Protein AF-A0A2V2PNU3-F1 (afdb_monomer_lite)

pLDDT: mean 89.04, std 15.09, range [39.25, 98.38]

Radius of gyration: 15.19 Å; chains: 1; bounding box: 38×36×45 Å

Foldseek 3Di:
DVVLLVVCVVDQAQQAPLSLLVSLLVVLVVLLPVCVVVLVVVVVLVVCCVVPVVSVVVCVVVLVSLLVSQQVNCVNNVFPDDSVLSVQLSVLSVVVNVVSNVVDPVSCVVQVVVPSSCNSVVSCCVSGPPDPPD

Sequence (134 aa):
YAALTARAAAGPGPADRAELAALFRTLLANVAGPGRPRLLAYLELQAEAARRPWLSALLDPMASGDFAGFEAAQWSAGLPVTRQRAAAVTLALHAAIPHLLADGPETLAAAGLDDLDRFVRDLLDAVYPTGTTD

Structure (mmCIF, N/CA/C/O backbone):
data_AF-A0A2V2PNU3-F1
#
_entry.id   AF-A0A2V2PNU3-F1
#
loop_
_atom_site.group_PDB
_atom_site.id
_atom_site.type_symbol
_atom_site.label_atom_id
_atom_site.label_alt_id
_atom_site.label_comp_id
_atom_site.label_asym_id
_atom_site.label_entity_id
_atom_site.label_seq_id
_atom_site.pdbx_PDB_ins_code
_atom_site.Cartn_x
_atom_site.Cartn_y
_atom_site.Cartn_z
_atom_site.occupancy
_atom_site.B_iso_or_equiv
_atom_site.auth_seq_id
_atom_site.auth_comp_id
_atom_site.auth_asym_id
_atom_site.auth_atom_id
_atom_site.pdbx_PDB_model_num
ATOM 1 N N . TYR A 1 1 ? 0.877 5.004 -7.470 1.00 47.84 1 TYR A N 1
ATOM 2 C CA . TYR A 1 1 ? 1.368 5.566 -6.210 1.00 47.84 1 TYR A CA 1
ATOM 3 C C . TYR A 1 1 ? 1.232 7.060 -6.299 1.00 47.84 1 TYR A C 1
ATOM 5 O O . TYR A 1 1 ? 0.072 7.389 -6.457 1.00 47.84 1 TYR A O 1
ATOM 13 N N . ALA A 1 2 ? 2.256 7.913 -6.396 1.00 44.00 2 ALA A N 1
ATOM 14 C CA . ALA A 1 2 ? 2.118 9.386 -6.318 1.00 44.00 2 ALA A CA 1
ATOM 15 C C . ALA A 1 2 ? 0.813 10.027 -6.863 1.00 44.00 2 ALA A C 1
ATOM 17 O O . ALA A 1 2 ? 0.163 10.751 -6.133 1.00 44.00 2 ALA A O 1
ATOM 18 N N . ALA A 1 3 ? 0.367 9.752 -8.099 1.00 40.97 3 ALA A N 1
ATOM 19 C CA . ALA A 1 3 ? -0.883 10.329 -8.635 1.00 40.97 3 ALA A CA 1
ATOM 20 C C . ALA A 1 3 ? -2.186 9.703 -8.076 1.00 40.97 3 ALA A C 1
ATOM 22 O O . ALA A 1 3 ? -3.201 10.380 -7.958 1.00 40.97 3 ALA A O 1
ATOM 23 N N . LEU A 1 4 ? -2.167 8.414 -7.726 1.00 45.56 4 LEU A N 1
ATOM 24 C CA . LEU A 1 4 ? -3.275 7.705 -7.068 1.00 45.56 4 LEU A CA 1
ATOM 25 C C . LEU A 1 4 ? -3.317 8.011 -5.561 1.00 45.56 4 LEU A C 1
ATOM 27 O O . LEU A 1 4 ? -4.405 8.195 -5.031 1.00 45.56 4 LEU A O 1
ATOM 31 N N . THR A 1 5 ? -2.161 8.141 -4.896 1.00 52.44 5 THR A N 1
ATOM 32 C CA . THR A 1 5 ? -2.058 8.644 -3.516 1.00 52.44 5 THR A CA 1
ATOM 33 C C . THR A 1 5 ? -2.410 10.126 -3.443 1.00 52.44 5 THR A C 1
ATOM 35 O O . THR A 1 5 ? -3.165 10.507 -2.563 1.00 52.44 5 THR A O 1
ATOM 38 N N . ALA A 1 6 ? -1.996 10.952 -4.409 1.00 48.19 6 ALA A N 1
ATOM 39 C CA . ALA A 1 6 ? -2.416 12.353 -4.496 1.00 48.19 6 ALA A CA 1
ATOM 40 C C . ALA A 1 6 ? -3.922 12.499 -4.751 1.00 48.19 6 ALA A C 1
ATOM 42 O O . ALA A 1 6 ? -4.542 13.412 -4.224 1.00 48.19 6 ALA A O 1
ATOM 43 N N . ARG A 1 7 ? -4.536 11.597 -5.526 1.00 46.31 7 ARG A N 1
ATOM 44 C CA . ARG A 1 7 ? -5.986 11.605 -5.768 1.00 46.31 7 ARG A CA 1
ATOM 45 C C .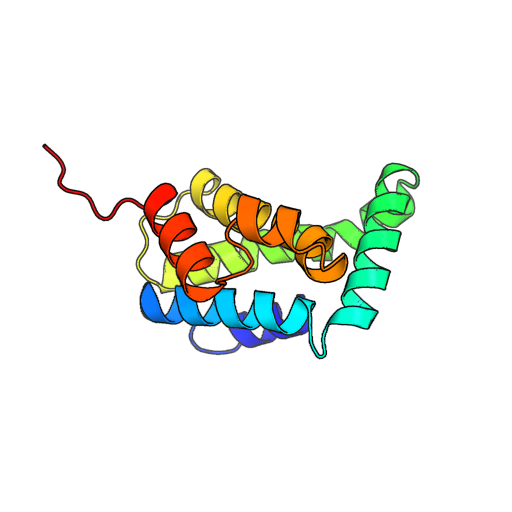 ARG A 1 7 ? -6.788 11.063 -4.581 1.00 46.31 7 ARG A C 1
ATOM 47 O O . ARG A 1 7 ? -7.853 11.599 -4.306 1.00 46.31 7 ARG A O 1
ATOM 54 N N . ALA A 1 8 ? -6.258 10.080 -3.851 1.00 48.44 8 ALA A N 1
ATOM 55 C CA . ALA A 1 8 ? -6.791 9.667 -2.550 1.00 48.44 8 ALA A CA 1
ATOM 56 C C . ALA A 1 8 ? -6.625 10.765 -1.479 1.00 48.44 8 ALA A C 1
AT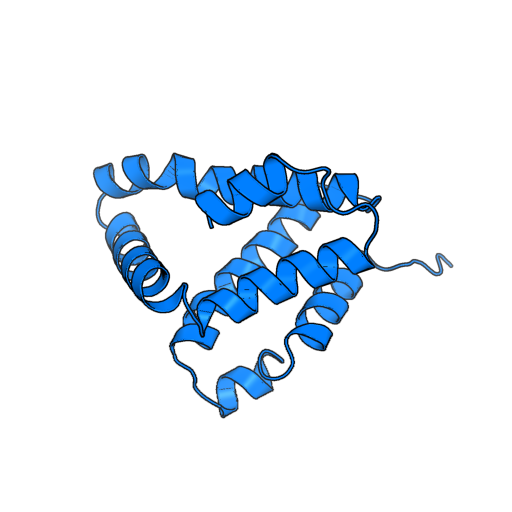OM 58 O O . ALA A 1 8 ? -7.487 10.908 -0.625 1.00 48.44 8 ALA A O 1
ATOM 59 N N . ALA A 1 9 ? -5.565 11.576 -1.561 1.00 48.16 9 ALA A N 1
ATOM 60 C CA . ALA A 1 9 ? -5.344 12.737 -0.698 1.00 48.16 9 ALA A CA 1
ATOM 61 C C . ALA A 1 9 ? -6.172 13.977 -1.099 1.00 48.16 9 ALA A C 1
ATOM 63 O O . ALA A 1 9 ? -6.335 14.882 -0.286 1.00 48.16 9 ALA A O 1
ATOM 64 N N . ALA A 1 10 ? -6.665 14.047 -2.343 1.00 48.91 10 ALA A N 1
ATOM 65 C CA . ALA A 1 10 ? -7.449 15.172 -2.862 1.00 48.91 10 ALA A CA 1
ATOM 66 C C . ALA A 1 10 ? -8.973 14.979 -2.743 1.00 48.91 10 ALA A C 1
ATOM 68 O O . ALA A 1 10 ? -9.717 15.955 -2.827 1.00 48.91 10 ALA A O 1
ATOM 69 N N . GLY A 1 11 ? -9.446 13.740 -2.580 1.00 58.47 11 GLY A N 1
ATOM 70 C CA . GLY A 1 11 ? -10.824 13.448 -2.180 1.00 58.47 11 GLY A CA 1
ATOM 71 C C . GLY A 1 11 ? -10.971 13.422 -0.655 1.00 58.47 11 GLY A C 1
ATOM 72 O O . GLY A 1 11 ? -9.962 13.423 0.052 1.00 58.47 11 GLY A O 1
ATOM 73 N N . PRO A 1 12 ? -12.203 13.375 -0.117 1.00 65.12 12 PRO A N 1
ATOM 74 C CA . PRO A 1 12 ? -12.376 12.922 1.256 1.00 65.12 12 PRO A CA 1
ATOM 75 C C . PRO A 1 12 ? -11.729 11.533 1.370 1.00 65.12 12 PRO A C 1
ATOM 77 O O . PRO A 1 12 ? -11.994 10.659 0.542 1.00 65.12 12 PRO A O 1
ATOM 80 N N . GLY A 1 13 ? -10.814 11.368 2.330 1.00 79.19 13 GLY A N 1
ATOM 81 C CA . GLY A 1 13 ? -10.208 10.068 2.623 1.00 79.19 13 GLY A CA 1
ATOM 82 C C . GLY A 1 13 ? -11.282 9.025 2.961 1.00 79.19 13 GLY A C 1
ATOM 83 O O . GLY A 1 13 ? -12.434 9.400 3.190 1.00 79.19 13 GLY A O 1
ATOM 84 N N . PRO A 1 14 ? -10.936 7.727 2.994 1.00 91.38 14 PRO A N 1
ATOM 85 C CA . PRO A 1 14 ? -11.901 6.682 3.328 1.00 91.38 14 PRO A CA 1
ATOM 86 C C . PRO A 1 14 ? -12.583 7.001 4.660 1.00 91.38 14 PRO A C 1
ATOM 88 O O . PRO A 1 14 ? -11.893 7.326 5.631 1.00 91.38 14 PRO A O 1
ATOM 91 N N . ALA A 1 15 ? -13.914 6.940 4.676 1.00 92.06 15 ALA A N 1
ATOM 92 C CA . ALA A 1 15 ? -14.738 7.286 5.832 1.00 92.06 15 ALA A CA 1
ATOM 93 C C . ALA A 1 15 ? -14.734 6.188 6.903 1.00 92.06 15 ALA A C 1
ATOM 95 O O . ALA A 1 15 ? -15.013 6.450 8.072 1.00 92.06 15 ALA A O 1
ATOM 96 N N . ASP A 1 16 ? -14.416 4.957 6.504 1.00 94.62 16 ASP A N 1
ATOM 97 C CA . ASP A 1 16 ? -14.360 3.805 7.386 1.00 94.62 16 ASP A CA 1
ATOM 98 C C . ASP A 1 16 ? -13.338 2.755 6.915 1.00 94.62 16 ASP A C 1
ATOM 100 O O . ASP A 1 16 ? -12.651 2.883 5.893 1.00 94.62 16 ASP A O 1
ATOM 104 N N . ARG A 1 17 ? -13.235 1.681 7.699 1.00 95.62 17 ARG A N 1
ATOM 105 C CA . ARG A 1 17 ? -12.350 0.542 7.439 1.00 95.62 17 ARG A CA 1
ATOM 106 C C . ARG A 1 17 ? -12.653 -0.168 6.114 1.00 95.62 17 ARG A C 1
ATOM 108 O O . ARG A 1 17 ? -11.724 -0.678 5.489 1.00 95.62 17 ARG A O 1
ATOM 115 N N . ALA A 1 18 ? -13.915 -0.238 5.693 1.00 95.56 18 ALA A N 1
ATOM 116 C CA . ALA A 1 18 ? -14.306 -0.929 4.467 1.00 95.56 18 ALA A CA 1
ATOM 117 C C . ALA A 1 18 ? -13.903 -0.117 3.230 1.00 95.56 18 ALA A C 1
ATOM 119 O O . ALA A 1 18 ? -13.335 -0.673 2.287 1.00 95.56 18 ALA A O 1
ATOM 120 N N . GLU A 1 19 ? -14.106 1.199 3.258 1.00 95.25 19 GLU A N 1
ATOM 121 C CA . GLU A 1 19 ? -13.635 2.103 2.208 1.00 95.25 19 GLU A CA 1
ATOM 122 C C . GLU A 1 19 ? -12.106 2.126 2.116 1.00 95.25 19 GLU A C 1
ATOM 124 O O . GLU A 1 19 ? -11.548 2.127 1.015 1.00 95.25 19 GLU A O 1
ATOM 129 N N . LEU A 1 20 ? -11.407 2.067 3.255 1.00 96.19 20 LEU A N 1
ATOM 130 C CA . LEU A 1 20 ? -9.950 1.934 3.276 1.00 96.19 20 LEU A CA 1
ATOM 131 C C . LEU A 1 20 ? -9.497 0.618 2.631 1.00 96.19 20 LEU A C 1
ATOM 133 O O . LEU A 1 20 ? -8.560 0.609 1.826 1.00 96.19 20 LEU A O 1
ATOM 137 N N . ALA A 1 21 ? -10.170 -0.489 2.950 1.00 97.06 21 ALA A N 1
ATOM 138 C CA . ALA A 1 21 ? -9.869 -1.778 2.345 1.00 97.06 21 ALA A CA 1
ATOM 139 C C . ALA A 1 21 ? -10.092 -1.748 0.821 1.00 97.06 21 ALA A C 1
ATOM 141 O O . ALA A 1 21 ? -9.238 -2.201 0.055 1.00 97.06 21 ALA A O 1
ATOM 142 N N . ALA A 1 22 ? -11.189 -1.137 0.365 1.00 95.94 22 ALA A N 1
ATOM 143 C CA . ALA A 1 22 ? -11.482 -0.960 -1.056 1.00 95.94 22 ALA A CA 1
ATOM 144 C C . ALA A 1 22 ? -10.431 -0.088 -1.769 1.00 95.94 22 ALA A C 1
ATOM 146 O O . ALA A 1 22 ? -10.023 -0.402 -2.897 1.00 95.94 22 ALA A O 1
ATOM 147 N N . LEU A 1 23 ? -9.948 0.970 -1.108 1.00 94.56 23 LEU A N 1
ATOM 148 C CA . LEU A 1 23 ? -8.860 1.810 -1.606 1.00 94.56 23 LEU A CA 1
ATOM 149 C C . LEU A 1 23 ? -7.585 0.984 -1.817 1.00 94.56 23 LEU A C 1
ATOM 151 O O . LEU A 1 23 ? -7.041 0.972 -2.924 1.00 94.56 23 LEU A O 1
ATOM 155 N N . PHE A 1 24 ? -7.121 0.260 -0.796 1.00 95.94 24 PHE A N 1
ATOM 156 C CA . PHE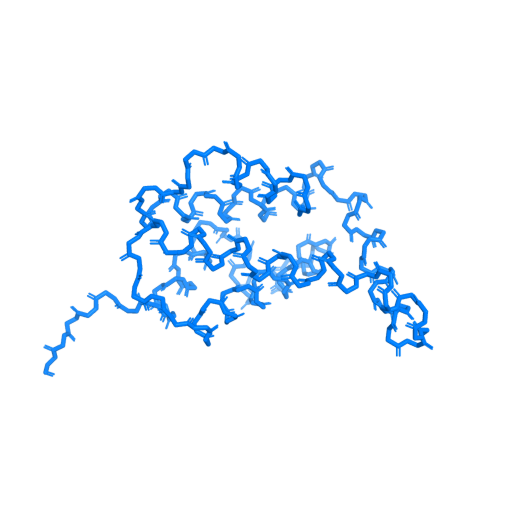 A 1 24 ? -5.905 -0.553 -0.902 1.00 95.94 24 PHE A CA 1
ATOM 157 C C . PHE A 1 24 ? -6.042 -1.681 -1.927 1.00 95.94 24 PHE A C 1
ATOM 159 O O . PHE A 1 24 ? -5.144 -1.860 -2.753 1.00 95.94 24 PHE A O 1
ATOM 166 N N . ARG A 1 25 ? -7.189 -2.365 -1.974 1.00 95.75 25 ARG A N 1
ATOM 167 C CA . ARG A 1 25 ? -7.480 -3.381 -2.997 1.00 95.75 25 ARG A CA 1
ATOM 168 C C . ARG A 1 25 ? -7.403 -2.800 -4.410 1.00 95.75 25 ARG A C 1
ATOM 170 O O . ARG A 1 25 ? -6.800 -3.408 -5.293 1.00 95.75 25 ARG A O 1
ATOM 177 N N . THR A 1 26 ? -7.946 -1.602 -4.629 1.00 93.88 26 THR A N 1
ATOM 178 C CA . THR A 1 26 ? -7.875 -0.911 -5.930 1.00 93.88 26 THR A CA 1
ATOM 179 C C . THR A 1 26 ? -6.436 -0.561 -6.312 1.00 93.88 26 THR A C 1
ATOM 181 O O . THR A 1 26 ? -6.041 -0.722 -7.471 1.00 93.88 26 THR A O 1
ATOM 184 N N . LEU A 1 27 ? -5.626 -0.110 -5.349 1.00 92.62 27 LEU A N 1
ATOM 185 C CA . LEU A 1 27 ? -4.211 0.186 -5.585 1.00 92.62 27 LEU A CA 1
ATOM 186 C C . LEU A 1 27 ? -3.429 -1.067 -5.988 1.00 92.62 27 LEU A C 1
ATOM 188 O O . LEU A 1 27 ? -2.669 -0.997 -6.957 1.00 92.62 27 LEU A O 1
ATOM 192 N N . LEU A 1 28 ? -3.649 -2.192 -5.299 1.00 94.81 28 LEU A N 1
ATOM 193 C CA . LEU A 1 28 ? -3.014 -3.478 -5.603 1.00 94.81 28 LEU A CA 1
ATOM 194 C C . LEU A 1 28 ? -3.473 -4.038 -6.956 1.00 94.81 28 LEU A C 1
ATOM 196 O O . LEU A 1 28 ? -2.640 -4.433 -7.765 1.00 94.81 28 LEU A O 1
ATOM 200 N N . ALA A 1 29 ? -4.768 -3.980 -7.276 1.00 92.88 29 ALA A N 1
ATOM 201 C CA . ALA A 1 29 ? -5.277 -4.417 -8.580 1.00 92.88 29 ALA A CA 1
ATOM 202 C C . ALA A 1 29 ? -4.669 -3.607 -9.742 1.00 92.88 29 ALA A C 1
ATOM 204 O O . ALA A 1 29 ? -4.361 -4.140 -10.810 1.00 92.88 29 ALA A O 1
ATOM 205 N N . ASN A 1 30 ? -4.418 -2.313 -9.525 1.00 91.94 30 ASN A N 1
ATOM 206 C CA . ASN A 1 30 ? -3.748 -1.472 -10.512 1.00 91.94 30 ASN A CA 1
ATOM 207 C C . ASN A 1 30 ? -2.268 -1.854 -10.731 1.00 91.94 30 ASN A C 1
ATOM 209 O O . ASN A 1 30 ? -1.710 -1.479 -11.763 1.00 91.94 30 ASN A O 1
ATOM 213 N N . VAL A 1 31 ? -1.629 -2.590 -9.808 1.00 91.25 31 VAL A N 1
ATOM 214 C CA . VAL A 1 31 ? -0.251 -3.091 -9.971 1.00 91.25 31 VAL A CA 1
ATOM 215 C C . VAL A 1 31 ? -0.160 -4.080 -11.127 1.00 91.25 31 VAL A C 1
ATOM 217 O O . VAL A 1 31 ? 0.689 -3.913 -12.001 1.00 91.25 31 VAL A O 1
ATOM 220 N N . ALA A 1 32 ? -1.055 -5.068 -11.151 1.00 78.62 32 ALA A N 1
ATOM 221 C CA . ALA A 1 32 ? -1.114 -6.079 -12.205 1.00 78.62 32 ALA A CA 1
ATOM 222 C C . ALA A 1 32 ? -1.764 -5.551 -13.501 1.00 78.62 32 ALA A C 1
ATOM 224 O O . ALA A 1 32 ? -1.523 -6.089 -14.578 1.00 78.62 32 ALA A O 1
ATOM 225 N N . GLY A 1 33 ? -2.561 -4.481 -13.404 1.00 85.31 33 GLY A N 1
ATOM 226 C CA . GLY A 1 33 ? -3.268 -3.863 -14.524 1.00 85.31 33 GLY A CA 1
ATOM 227 C C . GLY A 1 33 ? -2.564 -2.626 -15.121 1.00 85.31 33 GLY A C 1
ATOM 228 O O . GLY A 1 33 ? -1.374 -2.675 -15.444 1.00 85.31 33 GLY A O 1
ATOM 229 N N . PRO A 1 34 ? -3.270 -1.486 -15.286 1.00 87.44 34 PRO A N 1
ATOM 230 C CA . PRO A 1 34 ? -2.751 -0.311 -16.003 1.00 87.44 34 PRO A CA 1
ATOM 231 C C . PRO A 1 34 ? -1.474 0.310 -15.417 1.00 87.44 34 PRO A C 1
ATOM 233 O O . PRO A 1 34 ? -0.735 1.004 -16.114 1.00 87.44 34 PRO A O 1
ATOM 236 N N . GLY A 1 35 ? -1.201 0.092 -14.129 1.00 88.56 35 GLY A N 1
ATOM 237 C CA . GLY A 1 35 ? -0.022 0.613 -13.446 1.00 88.56 35 GLY A CA 1
ATOM 238 C C . GLY A 1 35 ? 1.267 -0.167 -13.706 1.00 88.56 35 GLY A C 1
ATOM 239 O O . GLY A 1 35 ? 2.335 0.359 -13.370 1.00 88.56 35 GLY A O 1
ATOM 240 N N . ARG A 1 36 ? 1.189 -1.367 -14.300 1.00 92.75 36 ARG A N 1
ATOM 241 C CA . ARG A 1 36 ? 2.308 -2.312 -14.442 1.00 92.75 36 ARG A CA 1
ATOM 242 C C . ARG A 1 36 ? 3.585 -1.685 -15.026 1.00 92.75 36 ARG A C 1
ATOM 244 O O . ARG A 1 36 ? 4.615 -1.774 -14.358 1.00 92.75 36 ARG A O 1
ATOM 251 N N . PRO A 1 37 ? 3.571 -0.988 -16.186 1.00 94.69 37 PRO A N 1
ATOM 252 C CA . PRO A 1 37 ? 4.807 -0.456 -16.774 1.00 94.69 37 PRO A CA 1
ATOM 253 C C . PRO A 1 37 ? 5.513 0.560 -15.869 1.00 94.69 37 PRO A C 1
ATOM 255 O O . PRO A 1 37 ? 6.726 0.509 -15.679 1.00 94.69 37 PRO A O 1
ATOM 258 N N . ARG A 1 38 ? 4.739 1.462 -15.251 1.00 91.56 38 ARG A N 1
ATOM 259 C CA . ARG A 1 38 ? 5.265 2.492 -14.345 1.00 91.56 38 ARG A CA 1
ATOM 260 C C . ARG A 1 38 ? 5.860 1.877 -13.078 1.00 91.56 38 ARG A C 1
ATOM 262 O O . ARG A 1 38 ? 6.824 2.411 -12.541 1.00 91.56 38 ARG A O 1
ATOM 269 N N . LEU A 1 39 ? 5.263 0.801 -12.570 1.00 91.81 39 LEU A N 1
ATOM 270 C CA . LEU A 1 39 ? 5.717 0.157 -11.339 1.00 91.81 39 LEU A CA 1
ATOM 271 C C . LEU A 1 39 ? 6.949 -0.715 -11.545 1.00 91.81 39 LEU A C 1
ATOM 273 O O . LEU A 1 39 ? 7.820 -0.692 -10.685 1.00 91.81 39 LEU A O 1
ATOM 277 N N . LEU A 1 40 ? 7.073 -1.380 -12.694 1.00 95.31 40 LEU A N 1
ATOM 278 C CA . LEU A 1 40 ? 8.326 -2.030 -13.082 1.00 95.31 40 LEU A CA 1
ATOM 279 C C . LEU A 1 40 ? 9.468 -1.010 -13.145 1.00 95.31 40 LEU A C 1
ATOM 281 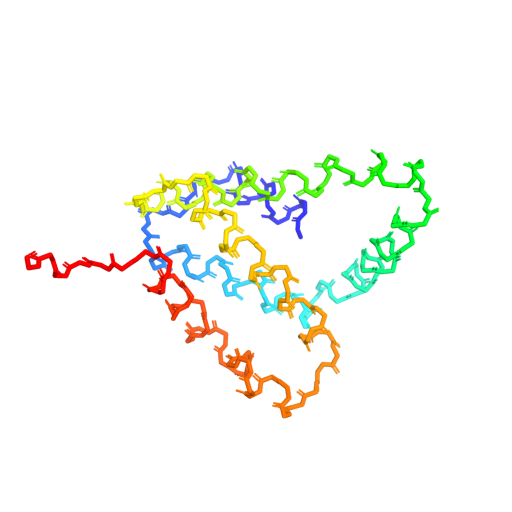O O . LEU A 1 40 ? 10.487 -1.196 -12.490 1.00 95.31 40 LEU A O 1
ATOM 285 N N . ALA A 1 41 ? 9.262 0.121 -13.828 1.00 95.06 41 ALA A N 1
ATOM 286 C CA . ALA A 1 41 ? 10.264 1.186 -13.874 1.00 95.06 41 ALA A CA 1
ATOM 287 C C . ALA A 1 41 ? 10.621 1.717 -12.474 1.00 95.06 41 ALA A C 1
ATOM 289 O O . ALA A 1 41 ? 11.789 1.952 -12.176 1.00 95.06 41 ALA A O 1
ATOM 290 N N . TYR A 1 42 ? 9.627 1.886 -11.598 1.00 92.00 42 TYR A N 1
ATOM 291 C CA . TYR A 1 42 ? 9.867 2.324 -10.224 1.00 92.00 42 TYR A CA 1
ATOM 292 C C . TYR A 1 42 ? 10.669 1.302 -9.404 1.00 92.00 42 TYR A C 1
ATOM 294 O O . TYR A 1 42 ? 11.545 1.715 -8.649 1.00 92.00 42 TYR A O 1
ATOM 302 N N . LEU A 1 43 ? 10.418 -0.004 -9.564 1.00 93.81 43 LEU A N 1
ATOM 303 C CA . LEU A 1 43 ? 11.191 -1.051 -8.886 1.00 93.81 43 LEU A CA 1
ATOM 304 C C . LEU A 1 43 ? 12.657 -1.060 -9.323 1.00 93.81 43 LEU A C 1
ATOM 306 O O . LEU A 1 43 ? 13.536 -1.130 -8.468 1.00 93.81 43 LEU A O 1
ATOM 310 N N . GLU A 1 44 ? 12.927 -0.924 -10.622 1.00 96.31 44 GLU A N 1
ATOM 311 C CA . GLU A 1 44 ? 14.302 -0.830 -11.131 1.00 96.31 44 GLU A CA 1
ATOM 312 C C . GLU A 1 44 ? 15.023 0.405 -10.570 1.00 96.31 44 GLU A C 1
ATOM 314 O O . GLU A 1 44 ? 16.163 0.325 -10.109 1.00 96.31 44 GLU A O 1
ATOM 319 N N . LEU A 1 45 ? 14.336 1.554 -10.536 1.00 96.19 45 LEU A N 1
ATOM 320 C CA . LEU A 1 45 ? 14.879 2.782 -9.953 1.00 96.19 45 LEU A CA 1
ATOM 321 C C . LEU A 1 45 ? 15.145 2.640 -8.448 1.00 96.19 45 LEU A C 1
ATOM 323 O O . LEU A 1 45 ? 16.185 3.095 -7.980 1.00 96.19 45 LEU A O 1
ATOM 327 N N . GLN A 1 46 ? 14.246 1.999 -7.698 1.00 93.56 46 GLN A N 1
ATOM 328 C CA . GLN A 1 46 ? 14.428 1.724 -6.268 1.00 93.56 46 GLN A CA 1
ATOM 329 C C . GLN A 1 46 ? 15.610 0.782 -6.010 1.00 93.56 46 GLN A C 1
ATOM 331 O O . GLN A 1 46 ? 16.440 1.053 -5.141 1.00 93.56 46 GLN A O 1
ATOM 336 N N . ALA A 1 47 ? 15.739 -0.287 -6.799 1.00 95.94 47 ALA A N 1
ATOM 337 C CA . ALA A 1 47 ? 16.870 -1.204 -6.697 1.00 95.94 47 ALA A CA 1
ATOM 338 C C . ALA A 1 47 ? 18.205 -0.489 -6.968 1.00 95.94 47 ALA A C 1
ATOM 340 O O . ALA A 1 47 ? 19.187 -0.703 -6.254 1.00 95.94 47 ALA A O 1
ATOM 341 N N . GLU A 1 48 ? 18.245 0.400 -7.963 1.00 98.00 48 GLU A N 1
ATOM 342 C CA . GLU A 1 48 ? 19.453 1.163 -8.279 1.00 98.00 48 GLU A CA 1
ATOM 343 C C . GLU A 1 48 ? 19.732 2.289 -7.269 1.00 98.00 48 GLU A C 1
ATOM 345 O O . GLU A 1 48 ? 20.894 2.616 -7.008 1.00 98.00 48 GLU A O 1
ATOM 350 N N . ALA A 1 49 ? 18.701 2.854 -6.636 1.00 96.81 49 ALA A N 1
ATOM 351 C CA . ALA A 1 49 ? 18.846 3.875 -5.598 1.00 96.81 49 ALA A CA 1
ATOM 352 C C . ALA A 1 49 ? 19.653 3.376 -4.392 1.00 96.81 49 ALA A C 1
ATOM 354 O O . ALA A 1 49 ? 20.432 4.142 -3.822 1.00 96.81 49 ALA A O 1
ATOM 355 N N . ALA A 1 50 ? 19.563 2.082 -4.068 1.00 95.44 50 ALA A N 1
ATOM 356 C CA . ALA A 1 50 ? 20.387 1.452 -3.035 1.00 95.44 50 ALA A CA 1
A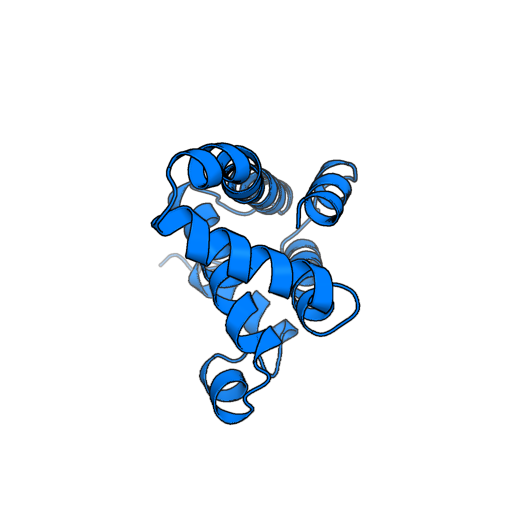TOM 357 C C . ALA A 1 50 ? 21.899 1.499 -3.343 1.00 95.44 50 ALA A C 1
ATOM 359 O O . ALA A 1 50 ? 22.721 1.353 -2.439 1.00 95.44 50 ALA A O 1
ATOM 360 N N . ARG A 1 51 ? 22.281 1.715 -4.610 1.00 97.94 51 ARG A N 1
ATOM 361 C CA . ARG A 1 51 ? 23.678 1.823 -5.065 1.00 97.94 51 ARG A CA 1
ATOM 362 C C . ARG A 1 51 ? 24.091 3.257 -5.391 1.00 97.94 51 ARG A C 1
ATOM 364 O O . ARG A 1 51 ? 25.284 3.547 -5.471 1.00 97.94 51 ARG A O 1
ATOM 371 N N . ARG A 1 52 ? 23.127 4.157 -5.611 1.00 98.06 52 ARG A N 1
ATOM 372 C CA . ARG A 1 52 ? 23.356 5.533 -6.076 1.00 98.06 52 ARG A CA 1
ATOM 373 C C . ARG A 1 52 ? 22.749 6.552 -5.108 1.00 98.06 52 ARG A C 1
ATOM 375 O O . ARG A 1 52 ? 21.557 6.839 -5.214 1.00 98.06 52 ARG A O 1
ATOM 382 N N . PRO A 1 53 ? 23.559 7.194 -4.243 1.00 97.12 53 PRO A N 1
ATOM 383 C CA . PRO A 1 53 ? 23.060 8.163 -3.264 1.00 97.12 53 PRO A CA 1
ATOM 384 C C . PRO A 1 53 ? 22.254 9.319 -3.871 1.00 97.12 53 PRO A C 1
ATOM 386 O O . PRO A 1 53 ? 21.242 9.724 -3.310 1.00 97.12 53 PRO A O 1
ATOM 389 N N . TRP A 1 54 ? 22.653 9.821 -5.045 1.00 97.38 54 TRP A N 1
ATOM 390 C CA . TRP A 1 54 ? 21.915 10.888 -5.730 1.00 97.38 54 TRP A CA 1
ATOM 391 C C . TRP A 1 54 ? 20.526 10.435 -6.203 1.00 97.38 54 TRP A C 1
ATOM 393 O O . TRP A 1 54 ? 19.590 11.229 -6.191 1.00 97.38 54 TRP A O 1
ATOM 403 N N . LEU A 1 55 ? 20.378 9.166 -6.601 1.00 96.25 55 LEU A N 1
ATOM 404 C CA . LEU A 1 55 ? 19.095 8.607 -7.020 1.00 96.25 55 LEU A CA 1
ATOM 405 C C . LEU A 1 55 ? 18.214 8.345 -5.798 1.00 96.25 55 LEU A C 1
ATOM 407 O O . LEU A 1 55 ? 17.032 8.662 -5.835 1.00 96.25 55 LEU A O 1
ATOM 411 N N . SER A 1 56 ? 18.795 7.859 -4.698 1.00 96.31 56 SER A N 1
ATOM 412 C CA . SER A 1 56 ? 18.099 7.759 -3.410 1.00 96.31 56 SER A CA 1
ATOM 413 C C . SER A 1 56 ? 17.526 9.112 -2.978 1.00 96.31 56 SER A C 1
ATOM 415 O O . SER A 1 56 ? 16.321 9.219 -2.767 1.00 96.31 56 SER A O 1
ATOM 417 N N . ALA A 1 57 ? 18.336 10.176 -2.991 1.00 96.12 57 ALA A N 1
ATOM 418 C CA . ALA A 1 57 ? 17.873 11.527 -2.670 1.00 96.12 57 ALA A CA 1
ATOM 419 C C . ALA A 1 57 ? 16.757 12.027 -3.609 1.00 96.12 57 ALA A C 1
ATOM 421 O O . ALA A 1 57 ? 15.862 12.748 -3.176 1.00 96.12 57 ALA A O 1
ATOM 422 N N . LEU A 1 58 ? 16.786 11.637 -4.889 1.00 94.25 58 LEU A N 1
ATOM 423 C CA . LEU A 1 58 ? 15.741 11.982 -5.855 1.00 94.25 58 LEU A CA 1
ATOM 424 C C . LEU A 1 58 ? 14.425 11.227 -5.600 1.00 94.25 58 LEU A C 1
ATOM 426 O O . LEU A 1 58 ? 13.348 11.783 -5.817 1.00 94.25 58 LEU A O 1
ATOM 430 N N . LEU A 1 59 ? 14.497 9.962 -5.178 1.00 91.81 59 LEU A N 1
ATOM 431 C CA . LEU A 1 59 ? 13.320 9.121 -4.948 1.00 91.81 59 LEU A CA 1
ATOM 432 C C . LEU A 1 59 ? 12.722 9.274 -3.543 1.00 91.81 59 LEU A C 1
ATOM 434 O O . LEU A 1 59 ? 11.539 8.973 -3.365 1.00 91.81 59 LEU A O 1
ATOM 438 N N . ASP A 1 60 ? 13.498 9.744 -2.565 1.00 92.00 60 ASP A N 1
ATOM 439 C CA . ASP A 1 60 ? 13.099 9.838 -1.155 1.00 92.00 60 ASP A CA 1
ATOM 440 C C . ASP A 1 60 ? 11.789 10.619 -0.919 1.00 92.00 60 ASP A C 1
ATOM 442 O O . ASP A 1 60 ? 10.919 10.106 -0.209 1.00 92.00 60 ASP A O 1
ATOM 446 N N . PRO A 1 61 ? 11.526 11.772 -1.572 1.00 89.38 61 PRO A N 1
ATOM 447 C CA . PRO A 1 61 ? 10.246 12.466 -1.412 1.00 89.38 61 PRO A CA 1
ATOM 448 C C . PRO A 1 61 ? 9.043 11.636 -1.880 1.00 89.38 61 PRO A C 1
ATOM 450 O O . PRO A 1 61 ? 7.951 11.743 -1.324 1.00 89.38 61 PRO A O 1
ATOM 453 N N . MET A 1 62 ? 9.227 10.787 -2.898 1.00 83.88 62 MET A N 1
ATOM 454 C CA . MET A 1 62 ? 8.168 9.891 -3.368 1.00 83.88 62 MET A CA 1
ATOM 455 C C . MET A 1 62 ? 7.950 8.735 -2.392 1.00 83.88 62 MET A C 1
ATOM 457 O O . MET A 1 62 ? 6.805 8.402 -2.100 1.00 83.88 62 MET A O 1
ATOM 461 N N . ALA A 1 63 ? 9.033 8.139 -1.884 1.00 84.88 63 ALA A N 1
ATOM 462 C CA . ALA A 1 63 ? 8.955 7.034 -0.933 1.00 84.88 63 ALA A CA 1
ATOM 463 C C . ALA A 1 63 ? 8.346 7.480 0.406 1.00 84.88 63 ALA A C 1
ATOM 465 O O . ALA A 1 63 ? 7.413 6.851 0.899 1.00 84.88 63 ALA A O 1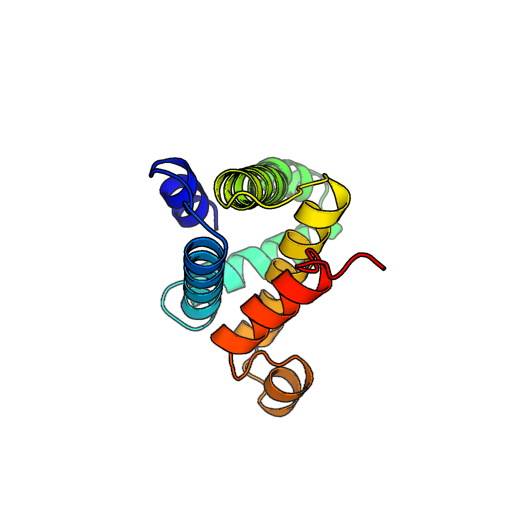
ATOM 466 N N . SER A 1 64 ? 8.819 8.594 0.968 1.00 88.25 64 SER A N 1
ATOM 467 C CA . SER A 1 64 ? 8.300 9.156 2.223 1.00 88.25 64 SER A CA 1
ATOM 468 C C . SER A 1 64 ? 6.853 9.650 2.102 1.00 88.25 64 SER A C 1
ATOM 470 O O . SER A 1 64 ? 6.073 9.497 3.045 1.00 88.25 64 SER A O 1
ATOM 472 N N . GLY A 1 65 ? 6.459 10.174 0.936 1.00 86.81 65 GLY A N 1
ATOM 473 C CA . GLY A 1 65 ? 5.090 10.620 0.669 1.00 86.81 65 GLY A CA 1
ATOM 474 C C . GLY A 1 65 ? 4.039 9.507 0.759 1.00 86.81 65 GLY A C 1
ATOM 475 O O . GLY A 1 65 ? 2.925 9.764 1.218 1.00 86.81 65 GLY A O 1
ATOM 476 N N . ASP A 1 66 ? 4.385 8.270 0.388 1.00 88.06 66 ASP A N 1
ATOM 477 C CA . ASP A 1 66 ? 3.470 7.126 0.509 1.00 88.06 66 ASP A CA 1
ATOM 478 C C . ASP A 1 66 ? 3.124 6.825 1.978 1.00 88.06 66 ASP A C 1
ATOM 480 O O . ASP A 1 66 ? 1.958 6.578 2.289 1.00 88.06 66 ASP A O 1
ATOM 484 N N . PHE A 1 67 ? 4.096 6.923 2.895 1.00 90.69 67 PHE A N 1
ATOM 485 C CA . PHE A 1 67 ? 3.854 6.726 4.330 1.00 90.69 67 PHE A CA 1
ATOM 486 C C . PHE A 1 67 ? 2.903 7.783 4.890 1.00 90.69 67 PHE A C 1
ATOM 488 O O . PHE A 1 67 ? 1.931 7.433 5.555 1.00 90.69 67 PHE A O 1
ATOM 495 N N . ALA A 1 68 ? 3.140 9.061 4.582 1.00 89.12 68 ALA A N 1
ATOM 496 C CA . ALA A 1 68 ? 2.280 10.145 5.053 1.00 89.12 68 ALA A CA 1
ATOM 497 C C . ALA A 1 68 ? 0.850 10.023 4.494 1.00 89.12 68 ALA A C 1
ATOM 499 O O . ALA A 1 68 ? -0.126 10.172 5.230 1.00 89.12 68 ALA A O 1
ATOM 500 N N . GLY A 1 69 ? 0.717 9.707 3.201 1.00 88.81 69 GLY A N 1
ATOM 501 C CA . GLY A 1 69 ? -0.586 9.548 2.553 1.00 88.81 69 GLY A CA 1
ATOM 502 C C . GLY A 1 69 ? -1.385 8.364 3.100 1.00 88.81 69 GLY A C 1
ATOM 503 O O . GLY A 1 69 ? -2.583 8.491 3.357 1.00 88.81 69 GLY A O 1
ATOM 504 N N . PHE A 1 70 ? -0.740 7.217 3.316 1.00 92.25 70 PHE A N 1
ATOM 505 C CA . PHE A 1 70 ? -1.417 6.046 3.871 1.00 92.25 70 PHE A CA 1
ATOM 506 C C . PHE A 1 70 ? -1.691 6.158 5.363 1.00 92.25 70 PHE A C 1
ATOM 508 O O . PHE A 1 70 ? -2.706 5.628 5.808 1.00 92.25 70 PHE A O 1
ATOM 515 N N . GLU A 1 71 ? -0.852 6.844 6.136 1.00 93.88 71 GLU A N 1
ATOM 516 C CA . GLU A 1 71 ? -1.161 7.172 7.529 1.00 93.88 71 GLU A CA 1
ATOM 517 C C . GLU A 1 71 ? -2.423 8.040 7.613 1.00 93.88 71 GLU A C 1
ATOM 519 O O . GLU A 1 71 ? -3.342 7.710 8.362 1.00 93.88 71 GLU A O 1
ATOM 524 N N . ALA A 1 72 ? -2.520 9.081 6.778 1.00 90.94 72 ALA A N 1
ATOM 525 C CA . ALA A 1 72 ? -3.698 9.945 6.719 1.00 90.94 72 ALA A CA 1
ATOM 526 C C . ALA A 1 72 ? -4.972 9.181 6.316 1.00 90.94 72 ALA A C 1
ATOM 528 O O . ALA A 1 72 ? -6.014 9.370 6.940 1.00 90.94 72 ALA A O 1
ATOM 529 N N . ALA A 1 73 ? -4.892 8.285 5.325 1.00 92.75 73 ALA A N 1
ATOM 530 C CA . ALA A 1 73 ? -6.026 7.449 4.922 1.00 92.75 73 ALA A CA 1
ATOM 531 C C . ALA A 1 73 ? -6.454 6.469 6.031 1.00 92.75 73 ALA A C 1
ATOM 533 O O . ALA A 1 73 ? -7.640 6.265 6.268 1.00 92.75 73 ALA A O 1
ATOM 534 N N . GLN A 1 74 ? -5.499 5.875 6.749 1.00 94.81 74 GLN A N 1
ATOM 535 C CA . GLN A 1 74 ? -5.808 5.009 7.891 1.00 94.81 74 GLN A CA 1
ATOM 536 C C . GLN A 1 74 ? -6.467 5.795 9.029 1.00 94.81 74 GLN A C 1
ATOM 538 O O . GLN A 1 74 ? -7.377 5.289 9.685 1.00 94.81 74 GLN A O 1
ATOM 543 N N . TRP A 1 75 ? -6.037 7.039 9.243 1.00 94.19 75 TRP A N 1
ATOM 544 C CA . TRP A 1 75 ? -6.604 7.915 10.263 1.00 94.19 75 TRP A CA 1
ATOM 545 C C . TRP A 1 75 ? -8.020 8.373 9.902 1.00 94.19 75 TRP A C 1
ATOM 547 O O . TRP A 1 75 ? -8.908 8.316 10.750 1.00 94.19 75 TRP A O 1
ATOM 557 N N . SER A 1 76 ? -8.267 8.751 8.640 1.00 92.50 76 SER A N 1
ATOM 558 C CA . SER A 1 76 ? -9.608 9.145 8.180 1.00 92.50 76 SER A CA 1
ATOM 559 C C . SER A 1 76 ? -10.624 8.008 8.296 1.00 92.50 76 SER A C 1
ATOM 561 O O . SER A 1 76 ? -11.783 8.264 8.601 1.00 92.50 76 SER A O 1
ATOM 563 N N . ALA A 1 77 ? -10.169 6.762 8.138 1.00 94.75 77 ALA A N 1
ATOM 564 C CA . ALA A 1 77 ? -10.980 5.557 8.289 1.00 94.75 77 ALA A CA 1
ATOM 565 C C . ALA A 1 77 ? -11.360 5.233 9.750 1.00 94.75 77 ALA A C 1
ATOM 567 O O . ALA A 1 77 ? -11.950 4.183 10.016 1.00 94.75 77 ALA A O 1
ATOM 568 N N . GLY A 1 78 ? -10.982 6.087 10.709 1.00 94.44 78 GLY A N 1
ATOM 569 C CA . GLY A 1 78 ? -11.296 5.928 12.129 1.00 94.44 78 GLY A CA 1
ATOM 570 C C . GLY A 1 78 ? -10.470 4.856 12.843 1.00 94.44 78 GLY A C 1
ATOM 571 O O . GLY A 1 78 ? -10.852 4.408 13.925 1.00 94.44 78 GLY A O 1
ATOM 572 N N . LEU A 1 79 ? -9.349 4.412 12.263 1.00 95.25 79 LEU A N 1
ATOM 573 C CA . LEU A 1 79 ? -8.502 3.391 12.881 1.00 95.25 79 LEU A CA 1
ATOM 574 C C . LEU A 1 79 ? -7.674 3.971 14.042 1.00 95.25 79 LEU A C 1
ATOM 576 O O . LEU A 1 79 ? -7.289 5.143 14.010 1.00 95.25 79 LEU A O 1
ATOM 580 N N . PRO A 1 80 ? -7.317 3.158 15.057 1.00 95.00 80 PRO A N 1
ATOM 581 C CA . PRO A 1 80 ? -6.436 3.576 16.148 1.00 95.00 80 PRO A CA 1
ATOM 582 C C . PRO A 1 80 ? -4.974 3.615 15.671 1.00 95.00 80 PRO A C 1
ATOM 584 O O . PRO A 1 80 ? -4.154 2.746 16.005 1.00 95.00 80 PRO A O 1
ATOM 587 N N . VAL A 1 81 ? -4.675 4.599 14.819 1.00 95.38 81 VAL A N 1
ATOM 588 C CA . VAL A 1 81 ? -3.394 4.779 14.132 1.00 95.38 81 VAL A CA 1
ATOM 589 C C . VAL A 1 81 ? -2.275 5.120 15.110 1.00 95.38 81 VAL A C 1
ATOM 591 O O . VAL A 1 81 ? -2.370 6.036 15.920 1.00 95.38 81 VAL A O 1
ATOM 594 N N . THR A 1 82 ? -1.171 4.393 14.969 1.00 96.06 82 THR A N 1
ATOM 595 C CA . THR A 1 82 ? 0.155 4.807 15.426 1.00 96.06 82 THR A CA 1
ATOM 596 C C . THR A 1 82 ? 1.085 4.801 14.221 1.00 96.06 82 THR A C 1
ATOM 598 O O . THR A 1 82 ? 0.838 4.070 13.256 1.00 96.06 82 THR A O 1
ATOM 601 N N . ARG A 1 83 ? 2.192 5.546 14.287 1.00 93.25 83 ARG A N 1
ATOM 602 C CA . ARG A 1 83 ? 3.210 5.553 13.226 1.00 93.25 83 ARG A CA 1
ATOM 603 C C . ARG A 1 83 ? 3.665 4.139 12.856 1.00 93.25 83 ARG A C 1
ATOM 605 O O . ARG A 1 83 ? 3.814 3.822 11.683 1.00 93.25 83 ARG A O 1
ATOM 612 N N . GLN A 1 84 ? 3.879 3.283 13.854 1.00 96.81 84 GLN A N 1
ATOM 613 C CA . GLN A 1 84 ? 4.330 1.905 13.659 1.00 96.81 84 GLN A CA 1
ATOM 614 C C . GLN A 1 84 ? 3.280 1.069 12.921 1.00 96.81 84 GLN A C 1
ATOM 616 O O . GLN A 1 84 ? 3.629 0.341 11.995 1.00 96.81 84 GLN A O 1
ATOM 621 N N . ARG A 1 85 ? 2.000 1.199 13.289 1.00 97.38 85 ARG A N 1
ATOM 622 C CA . ARG A 1 85 ? 0.902 0.493 12.616 1.00 97.38 85 ARG A CA 1
ATOM 623 C C . ARG A 1 85 ? 0.732 0.963 11.171 1.00 97.38 85 ARG A C 1
ATOM 625 O O . ARG A 1 85 ? 0.710 0.134 10.265 1.00 97.38 85 ARG A O 1
ATOM 632 N N . ALA A 1 86 ? 0.730 2.277 10.945 1.00 96.06 86 ALA A N 1
ATOM 633 C CA . ALA A 1 86 ? 0.620 2.834 9.600 1.00 96.06 86 ALA A CA 1
ATOM 634 C C . ALA A 1 86 ? 1.792 2.424 8.697 1.00 96.06 86 ALA A C 1
ATOM 636 O O . ALA A 1 86 ? 1.595 2.081 7.525 1.00 96.06 86 ALA A O 1
ATOM 637 N N . ALA A 1 87 ? 3.008 2.409 9.253 1.00 96.81 87 ALA A N 1
ATOM 638 C CA . ALA A 1 87 ? 4.195 1.943 8.552 1.00 96.81 87 ALA A CA 1
ATOM 639 C C . ALA A 1 87 ? 4.118 0.447 8.219 1.00 96.81 87 ALA A C 1
ATOM 641 O O . ALA A 1 87 ? 4.485 0.072 7.110 1.00 96.81 87 ALA A O 1
ATOM 642 N N . ALA A 1 88 ? 3.611 -0.396 9.126 1.00 98.38 88 ALA A N 1
ATOM 643 C CA . ALA A 1 88 ? 3.455 -1.829 8.876 1.00 98.38 88 ALA A CA 1
ATOM 644 C C . ALA A 1 88 ? 2.522 -2.103 7.685 1.00 98.38 88 ALA A C 1
ATOM 646 O O . ALA A 1 88 ? 2.887 -2.866 6.791 1.00 98.38 88 ALA A O 1
ATOM 647 N N . VAL A 1 89 ? 1.371 -1.423 7.620 1.00 97.81 89 VAL A N 1
ATOM 648 C CA . VAL A 1 89 ? 0.462 -1.519 6.463 1.00 97.81 89 VAL A CA 1
ATOM 649 C C . VAL A 1 89 ? 1.152 -1.043 5.186 1.00 97.81 89 VAL A C 1
ATOM 651 O O . VAL A 1 89 ? 1.133 -1.746 4.179 1.00 97.81 89 VAL A O 1
ATOM 654 N N . THR A 1 90 ? 1.809 0.119 5.226 1.00 96.06 90 THR A N 1
ATOM 655 C CA . THR A 1 90 ? 2.504 0.688 4.056 1.00 96.06 90 THR A CA 1
ATOM 656 C C . THR A 1 90 ? 3.571 -0.262 3.512 1.00 96.06 90 THR A C 1
ATOM 658 O O . THR A 1 90 ? 3.593 -0.548 2.315 1.00 96.06 90 THR A O 1
ATOM 661 N N . LEU A 1 91 ? 4.415 -0.801 4.394 1.00 97.31 91 LEU A N 1
ATOM 662 C CA . LEU A 1 91 ? 5.477 -1.737 4.032 1.00 97.31 91 LEU A CA 1
ATOM 663 C C . LEU A 1 91 ? 4.920 -3.049 3.469 1.00 97.31 91 LEU A C 1
ATOM 665 O O . LEU A 1 91 ? 5.456 -3.549 2.484 1.00 97.31 91 LEU A O 1
ATOM 669 N N . ALA A 1 92 ? 3.834 -3.582 4.038 1.00 98.06 92 ALA A N 1
ATOM 670 C CA . ALA A 1 92 ? 3.181 -4.781 3.515 1.00 98.06 92 ALA A CA 1
ATOM 671 C C . ALA A 1 92 ? 2.618 -4.556 2.100 1.00 98.06 92 ALA A C 1
ATOM 673 O O . ALA A 1 92 ? 2.821 -5.385 1.211 1.00 98.06 92 ALA A O 1
ATOM 674 N N . LEU A 1 93 ? 1.979 -3.406 1.855 1.00 96.06 93 LEU A N 1
ATOM 675 C CA . LEU A 1 93 ? 1.490 -3.039 0.522 1.00 96.06 93 LEU A CA 1
ATOM 676 C C . LEU A 1 93 ? 2.636 -2.872 -0.483 1.00 96.06 93 LEU A C 1
ATOM 678 O O . LEU A 1 93 ? 2.518 -3.323 -1.620 1.00 96.06 93 LEU A O 1
ATOM 682 N N . HIS A 1 94 ? 3.751 -2.251 -0.085 1.00 94.88 94 HIS A N 1
ATOM 683 C CA . HIS A 1 94 ? 4.936 -2.135 -0.942 1.00 94.88 94 HIS A CA 1
ATOM 684 C C . HIS A 1 94 ? 5.566 -3.499 -1.245 1.00 94.88 94 HIS A C 1
ATOM 686 O O . HIS A 1 94 ? 5.931 -3.750 -2.393 1.00 94.88 94 HIS A O 1
ATOM 692 N N . ALA A 1 95 ? 5.641 -4.395 -0.259 1.00 95.88 95 ALA A N 1
ATOM 693 C CA . ALA A 1 95 ? 6.175 -5.746 -0.431 1.00 95.88 95 ALA A CA 1
ATOM 694 C C . ALA A 1 95 ? 5.323 -6.611 -1.377 1.00 95.88 95 ALA A C 1
ATOM 696 O O . ALA A 1 95 ? 5.864 -7.456 -2.085 1.00 95.88 95 ALA A O 1
ATOM 697 N N . ALA A 1 96 ? 4.011 -6.370 -1.459 1.00 97.06 96 ALA A N 1
ATOM 698 C CA . ALA A 1 96 ? 3.133 -7.069 -2.398 1.00 97.06 96 ALA A CA 1
ATOM 699 C C . ALA A 1 96 ? 3.430 -6.737 -3.875 1.00 97.06 96 ALA A C 1
ATOM 701 O O . ALA A 1 96 ? 3.211 -7.572 -4.754 1.00 97.06 96 ALA A O 1
ATOM 702 N N . ILE A 1 97 ? 3.947 -5.536 -4.169 1.00 95.38 97 ILE A N 1
ATOM 703 C CA . ILE A 1 97 ? 4.160 -5.038 -5.540 1.00 95.38 97 ILE A CA 1
ATOM 704 C C . ILE A 1 97 ? 5.028 -5.977 -6.396 1.00 95.38 97 ILE A C 1
ATOM 706 O O . ILE A 1 97 ? 4.561 -6.371 -7.466 1.00 95.38 97 ILE A O 1
ATOM 710 N N . PRO A 1 98 ? 6.265 -6.346 -6.002 1.00 96.00 98 PRO A N 1
ATOM 711 C CA . PRO A 1 98 ? 7.095 -7.229 -6.820 1.00 96.00 98 PRO A CA 1
ATOM 712 C C . PRO A 1 98 ? 6.449 -8.600 -7.056 1.00 96.00 98 PRO A C 1
ATOM 714 O O . PRO A 1 98 ? 6.573 -9.133 -8.155 1.00 96.00 98 PRO A O 1
ATOM 717 N N . HIS A 1 99 ? 5.711 -9.143 -6.084 1.00 97.00 99 HIS A N 1
ATOM 718 C CA . HIS A 1 99 ? 5.030 -10.433 -6.231 1.00 97.00 99 HIS A CA 1
ATOM 719 C C . HIS A 1 99 ? 3.857 -10.361 -7.216 1.00 97.00 99 HIS A C 1
ATOM 721 O O . HIS A 1 99 ? 3.762 -11.202 -8.108 1.00 97.00 99 HIS A O 1
ATOM 727 N N . LEU A 1 100 ? 3.034 -9.311 -7.134 1.00 96.88 100 LEU A N 1
ATOM 728 C CA . LEU A 1 100 ? 1.953 -9.051 -8.095 1.00 96.88 100 LEU A CA 1
ATOM 729 C C . LEU A 1 100 ? 2.477 -8.787 -9.514 1.00 96.88 100 LEU A C 1
ATOM 731 O O . LEU A 1 100 ? 1.831 -9.139 -10.496 1.00 96.88 100 LEU A O 1
ATOM 735 N N . LEU A 1 101 ? 3.647 -8.159 -9.648 1.00 96.25 101 LEU A N 1
ATOM 736 C CA . LEU A 1 101 ? 4.269 -7.931 -10.954 1.00 96.25 101 LEU A CA 1
ATOM 737 C C . LEU A 1 101 ? 4.891 -9.205 -11.537 1.00 96.25 101 LEU A C 1
ATOM 739 O O . LEU A 1 101 ? 4.831 -9.397 -12.755 1.00 96.25 101 LEU A O 1
ATOM 743 N N . ALA A 1 102 ? 5.488 -10.048 -10.695 1.00 96.25 102 ALA A N 1
ATOM 744 C CA . ALA A 1 102 ? 6.087 -11.313 -11.109 1.00 96.25 102 ALA A CA 1
ATOM 745 C C . ALA A 1 102 ? 5.042 -12.367 -11.508 1.00 96.25 102 ALA A C 1
ATOM 747 O O . ALA A 1 102 ? 5.362 -13.229 -12.320 1.00 96.25 102 ALA A O 1
ATOM 748 N N . ASP A 1 103 ? 3.819 -12.274 -10.972 1.00 95.88 103 ASP A N 1
ATOM 749 C CA . ASP A 1 103 ? 2.673 -13.131 -11.319 1.00 95.88 103 ASP A CA 1
ATOM 750 C C . ASP A 1 103 ? 2.959 -14.640 -11.155 1.00 95.88 103 ASP A C 1
ATOM 752 O O . ASP A 1 103 ? 2.539 -15.486 -11.940 1.00 95.88 103 ASP A O 1
ATOM 756 N N . GLY A 1 104 ? 3.746 -14.989 -10.131 1.00 97.69 104 GLY A N 1
ATOM 757 C CA . GLY A 1 104 ? 4.059 -16.377 -9.797 1.00 97.69 104 GLY A CA 1
ATOM 758 C C . GLY A 1 104 ? 2.932 -17.002 -8.967 1.00 97.69 104 GLY A C 1
ATOM 759 O O . GLY A 1 104 ? 2.821 -16.642 -7.793 1.00 97.69 104 GLY A O 1
ATOM 760 N N . PRO A 1 105 ? 2.135 -17.953 -9.494 1.00 97.19 105 PRO A N 1
ATOM 761 C CA . PRO A 1 105 ? 0.887 -18.397 -8.862 1.00 97.19 105 PRO A CA 1
ATOM 762 C C . PRO A 1 105 ? 1.088 -18.986 -7.460 1.00 97.19 105 PRO A C 1
ATOM 764 O O . PRO A 1 105 ? 0.372 -18.622 -6.534 1.00 97.19 105 PRO A O 1
ATOM 767 N N . GLU A 1 106 ? 2.120 -19.811 -7.265 1.00 98.19 106 GLU A N 1
ATOM 768 C CA . GLU A 1 106 ? 2.454 -20.389 -5.953 1.00 98.19 106 GLU A CA 1
ATOM 769 C C . GLU A 1 106 ? 2.828 -19.316 -4.920 1.00 98.19 106 GLU A C 1
ATOM 771 O O . GLU A 1 106 ? 2.477 -19.411 -3.748 1.00 98.19 106 GLU A O 1
ATOM 776 N N . THR A 1 107 ? 3.536 -18.265 -5.348 1.00 97.44 107 THR A N 1
ATOM 777 C CA . THR A 1 107 ? 3.910 -17.153 -4.463 1.00 97.44 107 THR A CA 1
ATOM 778 C C . THR A 1 107 ? 2.709 -16.276 -4.138 1.00 97.44 107 THR A C 1
ATOM 780 O O . THR A 1 107 ? 2.571 -15.848 -2.995 1.00 97.44 107 THR A O 1
ATOM 783 N N . LEU A 1 108 ? 1.836 -16.026 -5.118 1.00 98.12 108 LEU A N 1
ATOM 784 C CA . LEU A 1 108 ? 0.602 -15.281 -4.890 1.00 98.12 108 LEU A CA 1
ATOM 785 C C . LEU A 1 108 ? -0.289 -16.012 -3.884 1.00 98.12 108 LEU A C 1
ATOM 787 O O . LEU A 1 108 ? -0.680 -15.397 -2.897 1.00 98.12 108 LEU A O 1
ATOM 791 N N . ALA A 1 109 ? -0.503 -17.318 -4.060 1.00 98.00 109 ALA A N 1
ATOM 792 C CA . ALA A 1 109 ? -1.270 -18.139 -3.126 1.00 98.00 109 ALA A CA 1
ATOM 793 C C . ALA A 1 109 ? -0.643 -18.178 -1.721 1.00 98.00 109 ALA A C 1
ATOM 795 O O . ALA A 1 109 ? -1.329 -17.972 -0.721 1.00 98.00 109 ALA A O 1
ATOM 796 N N . ALA A 1 110 ? 0.677 -18.377 -1.620 1.00 97.31 110 ALA A N 1
ATOM 797 C CA . ALA A 1 110 ? 1.370 -18.416 -0.329 1.00 97.31 110 ALA A CA 1
ATOM 798 C C . ALA A 1 110 ? 1.304 -17.080 0.437 1.00 97.31 110 ALA A C 1
ATOM 800 O O . ALA A 1 110 ? 1.292 -17.075 1.667 1.00 97.31 110 ALA A O 1
ATOM 801 N N . ALA A 1 111 ? 1.267 -15.955 -0.281 1.00 94.88 111 ALA A N 1
ATOM 802 C CA . ALA A 1 111 ? 1.146 -14.618 0.295 1.00 94.88 111 ALA A CA 1
ATOM 803 C C . ALA A 1 111 ? -0.316 -14.146 0.457 1.00 94.88 111 ALA A C 1
ATOM 805 O O . ALA A 1 111 ? -0.538 -13.054 0.981 1.00 94.88 111 ALA A O 1
ATOM 806 N N . GLY A 1 112 ? -1.298 -14.928 -0.010 1.00 97.06 112 GLY A N 1
ATOM 807 C CA . GLY A 1 112 ? -2.716 -14.551 -0.075 1.00 97.06 112 GLY A CA 1
ATOM 808 C C . GLY A 1 112 ? -3.044 -13.475 -1.118 1.00 97.06 112 GLY A C 1
ATOM 809 O O . GLY A 1 112 ? -4.126 -12.901 -1.092 1.00 97.06 112 GLY A O 1
ATOM 810 N N . LEU A 1 113 ? -2.113 -13.159 -2.023 1.00 97.62 113 LEU A N 1
ATOM 811 C CA . LEU A 1 113 ? -2.254 -12.121 -3.052 1.00 97.62 113 LEU A CA 1
ATOM 812 C C . LEU A 1 113 ? -3.091 -12.568 -4.263 1.00 97.62 113 LEU A C 1
ATOM 814 O O . LEU A 1 113 ? -3.397 -11.746 -5.127 1.00 97.62 113 LEU A O 1
ATOM 818 N N . ASP A 1 114 ? -3.460 -13.845 -4.325 1.00 96.75 114 ASP A N 1
ATOM 819 C CA . ASP A 1 114 ? -4.452 -14.400 -5.249 1.00 96.75 114 ASP A CA 1
ATOM 820 C C . ASP A 1 114 ? -5.895 -13.972 -4.903 1.00 96.75 114 ASP A C 1
ATOM 822 O O . ASP A 1 114 ? -6.757 -13.962 -5.784 1.00 96.75 114 ASP A O 1
ATOM 826 N N . ASP A 1 115 ? -6.142 -13.519 -3.667 1.00 97.75 115 ASP A N 1
ATOM 827 C CA . ASP A 1 115 ? -7.382 -12.868 -3.223 1.00 97.75 115 ASP A CA 1
ATOM 828 C C . ASP A 1 115 ? -7.077 -11.519 -2.544 1.00 97.75 115 ASP A C 1
ATOM 830 O O . ASP A 1 115 ? -6.911 -11.408 -1.327 1.00 97.75 115 ASP A O 1
ATOM 834 N N . LEU A 1 116 ? -7.034 -10.452 -3.348 1.00 97.31 116 LEU A N 1
ATOM 835 C CA . LEU A 1 116 ? -6.706 -9.102 -2.875 1.00 97.31 116 LEU A CA 1
ATOM 836 C C . LEU A 1 116 ? -7.694 -8.549 -1.833 1.00 97.31 116 LEU A C 1
ATOM 838 O O . LEU A 1 116 ? -7.291 -7.761 -0.975 1.00 97.31 116 LEU A O 1
ATOM 842 N N . ASP A 1 117 ? -8.976 -8.917 -1.905 1.00 97.19 117 ASP A N 1
ATOM 843 C CA . ASP A 1 117 ? -9.980 -8.448 -0.942 1.00 97.19 117 ASP A CA 1
ATOM 844 C C . ASP A 1 117 ? -9.763 -9.086 0.427 1.00 97.19 117 ASP A C 1
ATOM 846 O O . ASP A 1 117 ? -9.897 -8.427 1.465 1.00 97.19 117 ASP A O 1
ATOM 850 N N . ARG A 1 118 ? -9.449 -10.383 0.446 1.00 97.50 118 ARG A N 1
ATOM 851 C CA . ARG A 1 118 ? -9.091 -11.088 1.673 1.00 97.50 118 ARG A CA 1
ATOM 852 C C . ARG A 1 118 ? -7.756 -10.603 2.222 1.00 97.50 118 ARG A C 1
ATOM 854 O O . ARG A 1 118 ? -7.711 -10.235 3.389 1.00 97.50 118 ARG A O 1
ATOM 861 N N . PHE A 1 119 ? -6.724 -10.504 1.384 1.00 98.19 119 PHE A N 1
ATOM 862 C CA . PHE A 1 119 ? -5.401 -10.023 1.784 1.00 98.19 119 PHE A CA 1
ATOM 863 C C . PHE A 1 119 ? -5.464 -8.688 2.531 1.00 98.19 119 PHE A C 1
ATOM 865 O O . PHE A 1 119 ? -4.901 -8.549 3.615 1.00 98.19 119 PHE A O 1
ATOM 872 N N . VAL A 1 120 ? -6.172 -7.699 1.975 1.00 97.81 120 VAL A N 1
ATOM 873 C CA . VAL A 1 120 ? -6.251 -6.367 2.586 1.00 97.81 120 VAL A CA 1
ATOM 874 C C . VAL A 1 120 ? -7.025 -6.390 3.904 1.00 97.81 120 VAL A C 1
ATOM 876 O O . VAL A 1 120 ? -6.612 -5.726 4.855 1.00 97.81 120 VAL A O 1
ATOM 879 N N . ARG A 1 121 ? -8.133 -7.136 3.983 1.00 97.06 121 ARG A N 1
ATOM 880 C CA . ARG A 1 121 ? -8.900 -7.264 5.232 1.00 97.06 121 ARG A CA 1
ATOM 881 C C . ARG A 1 121 ? -8.076 -7.946 6.317 1.00 97.06 121 ARG A C 1
ATOM 883 O O . ARG A 1 121 ? -7.946 -7.378 7.395 1.00 97.06 121 ARG A O 1
ATOM 890 N N . ASP A 1 122 ? -7.451 -9.075 5.996 1.00 97.50 122 ASP A N 1
ATOM 891 C CA . ASP A 1 122 ? -6.624 -9.843 6.929 1.00 97.50 122 ASP A CA 1
ATOM 892 C C . ASP A 1 122 ? -5.407 -9.015 7.393 1.00 97.50 122 ASP A C 1
ATOM 894 O O . ASP A 1 122 ? -5.069 -9.016 8.578 1.00 97.50 122 ASP A O 1
ATOM 898 N N . LEU A 1 123 ? -4.792 -8.224 6.500 1.00 97.75 123 LEU A N 1
ATOM 899 C CA . LEU A 1 123 ? -3.730 -7.273 6.853 1.00 97.75 123 LEU A CA 1
ATOM 900 C C . LEU A 1 123 ? -4.221 -6.204 7.840 1.00 97.75 123 LEU A C 1
ATOM 902 O O . LEU A 1 123 ? -3.561 -5.939 8.848 1.00 97.75 123 LEU A O 1
ATOM 906 N N . LEU A 1 124 ? -5.364 -5.572 7.559 1.00 97.25 124 LEU A N 1
ATOM 907 C CA . LEU A 1 124 ? -5.933 -4.565 8.455 1.00 97.25 124 LEU A CA 1
ATOM 908 C C . LEU A 1 124 ? -6.319 -5.183 9.801 1.00 97.25 124 LEU A C 1
ATOM 910 O O . LEU A 1 124 ? -6.080 -4.558 10.830 1.00 97.25 124 LEU A O 1
ATOM 914 N N . ASP A 1 125 ? -6.878 -6.393 9.822 1.00 96.69 125 ASP A N 1
ATOM 915 C CA . ASP A 1 125 ? -7.248 -7.124 11.043 1.00 96.69 125 ASP A CA 1
ATOM 916 C C . ASP A 1 125 ? -6.021 -7.471 11.888 1.00 96.69 125 ASP A C 1
ATOM 918 O O . ASP A 1 125 ? -6.040 -7.267 13.104 1.00 96.69 125 ASP A O 1
ATOM 922 N N . ALA A 1 126 ? -4.926 -7.885 11.250 1.00 97.06 126 ALA A N 1
ATOM 923 C CA . ALA A 1 126 ? -3.666 -8.165 11.929 1.00 97.06 126 ALA A CA 1
ATOM 924 C C . ALA A 1 126 ? -3.038 -6.911 12.568 1.00 97.06 126 ALA A C 1
ATOM 926 O O . ALA A 1 126 ? -2.497 -6.981 13.673 1.00 97.06 126 ALA A O 1
ATOM 927 N N . VAL A 1 127 ? -3.100 -5.756 11.896 1.00 97.62 127 VAL A N 1
ATOM 928 C CA . VAL A 1 127 ? -2.477 -4.507 12.382 1.00 97.62 127 VAL A CA 1
ATOM 929 C C . VAL A 1 127 ? -3.394 -3.717 13.325 1.00 97.62 127 VAL A C 1
ATOM 931 O O . VAL A 1 127 ? -2.929 -3.113 14.301 1.00 97.62 127 VAL A O 1
ATOM 934 N N . TYR A 1 128 ? -4.697 -3.739 13.054 1.00 96.12 128 TYR A N 1
ATOM 935 C CA . TYR A 1 128 ? -5.758 -3.063 13.795 1.00 96.12 128 TYR A CA 1
ATOM 936 C C . TYR A 1 128 ? -6.823 -4.073 14.233 1.00 96.12 128 TYR A C 1
ATOM 938 O O . TYR A 1 128 ? -7.927 -4.087 13.666 1.00 96.12 128 TYR A O 1
ATOM 946 N N . PRO A 1 129 ? -6.531 -4.897 15.252 1.00 90.62 129 PRO A N 1
ATOM 947 C CA . PRO A 1 129 ? -7.522 -5.804 15.805 1.00 90.62 129 PRO A CA 1
ATOM 948 C C . PRO A 1 129 ? -8.747 -5.005 16.248 1.00 90.62 129 PRO A C 1
ATOM 950 O O . PRO A 1 129 ? -8.615 -3.965 16.896 1.00 90.62 129 PRO A O 1
ATOM 953 N N . THR A 1 130 ? -9.942 -5.474 15.901 1.00 78.50 130 THR A N 1
ATOM 954 C CA . THR A 1 130 ? -11.208 -4.816 16.265 1.00 78.50 130 THR A CA 1
ATOM 955 C C . THR A 1 130 ? -11.533 -4.909 17.754 1.00 78.50 130 THR A C 1
ATOM 957 O O . THR A 1 130 ? -12.464 -4.251 18.195 1.00 78.50 130 THR A O 1
ATOM 960 N N . GLY A 1 131 ? -10.732 -5.649 18.527 1.00 64.62 131 GLY A N 1
ATOM 961 C CA . GLY A 1 131 ? -10.817 -5.728 19.977 1.00 64.62 131 GLY A CA 1
ATOM 962 C C . GLY A 1 131 ? -12.124 -6.350 20.460 1.00 64.62 131 GLY A C 1
ATOM 963 O O . GLY A 1 131 ? -13.141 -5.682 20.596 1.00 64.62 131 GLY A O 1
ATOM 964 N N . THR A 1 132 ? -12.054 -7.610 20.870 1.00 49.88 132 THR A N 1
ATOM 965 C CA . THR A 1 132 ? -12.531 -7.921 22.219 1.00 49.88 132 THR A CA 1
ATOM 966 C C . THR A 1 132 ? -11.319 -7.690 23.114 1.00 49.88 132 THR A C 1
ATOM 968 O O . THR A 1 132 ? -10.335 -8.419 23.028 1.00 49.88 132 THR A O 1
ATOM 971 N N . THR A 1 133 ? -11.307 -6.586 23.855 1.00 50.28 133 THR A N 1
ATOM 972 C CA . THR A 1 133 ? -10.417 -6.452 25.011 1.00 50.28 133 THR A CA 1
ATOM 973 C C . THR A 1 133 ? -11.039 -7.270 26.134 1.00 50.28 133 THR A C 1
ATOM 975 O O . THR A 1 133 ? -12.088 -6.867 26.639 1.00 50.28 133 THR A O 1
ATOM 978 N N . ASP A 1 134 ? -10.429 -8.409 26.458 1.00 39.25 134 ASP A N 1
ATOM 979 C CA . ASP A 1 134 ? -10.552 -9.027 27.785 1.00 39.25 134 ASP A CA 1
ATOM 980 C C . ASP A 1 134 ? -9.804 -8.181 28.830 1.00 39.25 134 ASP A C 1
ATOM 982 O O . ASP A 1 134 ? -8.734 -7.617 28.481 1.00 39.25 134 ASP A O 1
#

Secondary structure (DSSP, 8-state):
-HHHHHHHHHSPPPSSHHHHHHHHHHHHHHHHTTTHHHHHHHHHHHHHHTT-HHHHHHHHHHHHHHHHHHHHHHHHTT----HHHHHHHHHHHHHHHHHHHHT-HHHHHHHTTTSHHHHHHHHHHHHS------